Protein AF-A0A2V8NRA5-F1 (afdb_monomer)

pLDDT: mean 95.77, std 5.04, range [64.12, 98.69]

Solvent-accessible surface area (backbone atoms only — not comparable to full-atom values): 4771 Å² total; per-residue (Å²): 88,56,34,74,82,52,59,63,68,42,31,35,42,41,30,32,78,83,35,52,32,44,36,35,33,63,30,38,86,79,19,34,28,36,34,27,37,50,94,88,22,85,51,81,39,80,35,31,40,58,15,20,17,77,79,85,53,78,65,41,69,36,25,55,47,79,70,19,18,44,35,33,39,44,97,97,43,78,49,71,52,54,38,26,72,45,80,41,82,48,134

Mean predicted aligned error: 2.51 Å

Nearest PDB structures (foldseek):
  6uxd-assembly1_A  TM=3.744E-01  e=1.456E+00  Chlamydia trachomatis L2/434/Bu
  6ams-assembly2_D  TM=3.014E-01  e=1.238E+00  Pseudomonas aeruginosa PAO1
  6uxd-assembly2_B  TM=3.156E-01  e=2.934E+00  Chlamydia trachomatis L2/434/Bu

Radius of gyration: 11.46 Å; Cα contacts (8 Å, |Δi|>4): 231; chains: 1; bounding box: 30×24×23 Å

Sequence (91 aa):
MQLETMQDMDRLIVRTDNSTYEITLISARSGEILIRGGRFFPEFTPVRLAGSSLGGSFLKLRGIYLGFNLEIQVDRQLIVTSRVRKISITR

Structure (mmCIF, N/CA/C/O backbone):
data_AF-A0A2V8NRA5-F1
#
_entry.id   AF-A0A2V8NRA5-F1
#
loop_
_atom_site.group_PDB
_atom_site.id
_atom_site.type_symbol
_atom_site.label_atom_id
_atom_site.label_alt_id
_atom_site.label_comp_id
_atom_site.label_asym_id
_atom_site.label_entity_id
_atom_site.label_seq_id
_atom_site.pdbx_PDB_ins_code
_atom_site.Cartn_x
_atom_site.Cartn_y
_atom_site.Cartn_z
_atom_site.occupancy
_atom_site.B_iso_or_equiv
_atom_site.auth_seq_id
_atom_site.auth_comp_id
_atom_site.auth_asym_id
_atom_site.auth_atom_id
_atom_site.pdbx_PDB_model_num
ATOM 1 N N . MET A 1 1 ? -3.517 9.648 1.245 1.00 91.38 1 MET A N 1
ATOM 2 C CA . MET A 1 1 ? -4.811 9.049 1.604 1.00 91.38 1 MET A CA 1
ATOM 3 C C . MET A 1 1 ? -4.595 8.241 2.859 1.00 91.38 1 MET A C 1
ATOM 5 O O . MET A 1 1 ? -3.740 7.365 2.852 1.00 91.38 1 MET A O 1
ATOM 9 N N . GLN A 1 2 ? -5.273 8.612 3.936 1.00 96.00 2 GLN A N 1
ATOM 10 C CA . GLN A 1 2 ? -5.164 7.915 5.211 1.00 96.00 2 GLN A CA 1
ATOM 11 C C . GLN A 1 2 ? -6.230 6.821 5.256 1.00 96.00 2 GLN A C 1
ATOM 13 O O . GLN A 1 2 ? -7.362 7.084 4.862 1.00 96.00 2 GLN A O 1
ATOM 18 N N . LEU A 1 3 ? -5.890 5.606 5.698 1.00 94.56 3 LEU A N 1
ATOM 19 C CA . LEU A 1 3 ? -6.871 4.515 5.707 1.00 94.56 3 LEU A CA 1
ATOM 20 C C . LEU A 1 3 ? -8.029 4.781 6.676 1.00 94.56 3 LEU A C 1
ATOM 22 O O . LEU A 1 3 ? -9.158 4.437 6.369 1.00 94.56 3 LEU A O 1
ATOM 26 N N . GLU A 1 4 ? -7.781 5.449 7.805 1.00 93.94 4 GLU A N 1
ATOM 27 C CA . GLU A 1 4 ? -8.817 5.734 8.816 1.00 93.94 4 GLU A CA 1
ATOM 28 C C . GLU A 1 4 ? -9.944 6.659 8.329 1.00 93.94 4 GLU A C 1
ATOM 30 O O . GLU A 1 4 ? -10.973 6.765 8.985 1.00 93.94 4 GLU A O 1
ATOM 35 N N . THR A 1 5 ? -9.760 7.328 7.187 1.00 93.88 5 THR A N 1
ATOM 36 C CA . THR A 1 5 ? -10.793 8.164 6.561 1.00 93.88 5 THR A CA 1
ATOM 37 C C . THR A 1 5 ? -11.621 7.400 5.525 1.00 93.88 5 THR A C 1
ATOM 39 O O . THR A 1 5 ? -12.399 8.017 4.802 1.00 93.88 5 THR A O 1
ATOM 42 N N . MET A 1 6 ? -11.397 6.094 5.384 1.00 93.12 6 MET A N 1
ATOM 43 C CA . MET A 1 6 ? -12.061 5.210 4.427 1.00 93.12 6 MET A CA 1
ATOM 44 C C . MET A 1 6 ? -12.977 4.220 5.145 1.00 93.12 6 MET A C 1
ATOM 46 O O . MET A 1 6 ? -12.855 4.016 6.354 1.00 93.12 6 MET A O 1
ATOM 50 N N . GLN A 1 7 ? -13.894 3.610 4.399 1.00 94.38 7 GLN A N 1
ATOM 51 C CA . GLN A 1 7 ? -14.773 2.568 4.914 1.00 94.38 7 GLN A CA 1
ATOM 52 C C . GLN A 1 7 ? -14.154 1.192 4.681 1.00 94.38 7 GLN A C 1
ATOM 54 O O . GLN A 1 7 ? -13.487 0.949 3.674 1.00 94.38 7 GLN A O 1
ATOM 59 N N . ASP A 1 8 ? -14.387 0.269 5.610 1.00 94.06 8 ASP A N 1
ATOM 60 C CA . ASP A 1 8 ? -14.048 -1.130 5.374 1.00 94.06 8 ASP A CA 1
ATOM 61 C C . ASP A 1 8 ? -14.796 -1.629 4.123 1.00 94.06 8 ASP A C 1
ATOM 63 O O . ASP A 1 8 ? -15.908 -1.195 3.826 1.00 94.06 8 ASP A O 1
ATOM 67 N N . MET A 1 9 ? -14.160 -2.530 3.377 1.00 95.69 9 MET A N 1
ATOM 68 C CA . MET A 1 9 ? -14.524 -2.980 2.026 1.00 95.69 9 MET A CA 1
ATOM 69 C C . MET A 1 9 ? -14.317 -1.967 0.893 1.00 95.69 9 MET A C 1
ATOM 71 O O . MET A 1 9 ? -14.476 -2.355 -0.268 1.00 95.69 9 MET A O 1
ATOM 75 N N . ASP A 1 10 ? -13.873 -0.733 1.167 1.00 96.00 10 ASP A N 1
ATOM 76 C CA . ASP A 1 10 ? -13.450 0.176 0.099 1.00 96.00 10 ASP A CA 1
ATOM 77 C C . ASP A 1 10 ? -12.322 -0.449 -0.731 1.00 96.00 10 ASP A C 1
ATOM 79 O O . ASP A 1 10 ? -11.386 -1.075 -0.213 1.00 96.00 10 ASP A O 1
ATOM 83 N N . ARG A 1 11 ? -12.393 -0.239 -2.048 1.00 97.19 11 ARG A N 1
ATOM 84 C CA . ARG A 1 11 ? -11.406 -0.744 -3.001 1.00 97.19 11 ARG A CA 1
ATOM 85 C C . ARG A 1 11 ? -10.575 0.377 -3.597 1.00 97.19 11 ARG A C 1
ATOM 87 O O . ARG A 1 11 ? -11.057 1.465 -3.911 1.00 97.19 11 ARG A O 1
ATOM 94 N N . LEU A 1 12 ? -9.299 0.080 -3.780 1.00 96.69 12 LEU A N 1
ATOM 95 C CA . LEU A 1 12 ? -8.287 0.993 -4.271 1.00 96.69 12 LEU A CA 1
ATOM 96 C C . LEU A 1 12 ? -7.490 0.337 -5.392 1.00 96.69 12 LEU A C 1
ATOM 98 O O . LEU A 1 12 ? -7.063 -0.811 -5.287 1.00 96.69 12 LEU A O 1
ATOM 102 N N . ILE A 1 13 ? -7.186 1.130 -6.412 1.00 98.38 13 ILE A N 1
ATOM 103 C CA . ILE A 1 13 ? -6.131 0.845 -7.3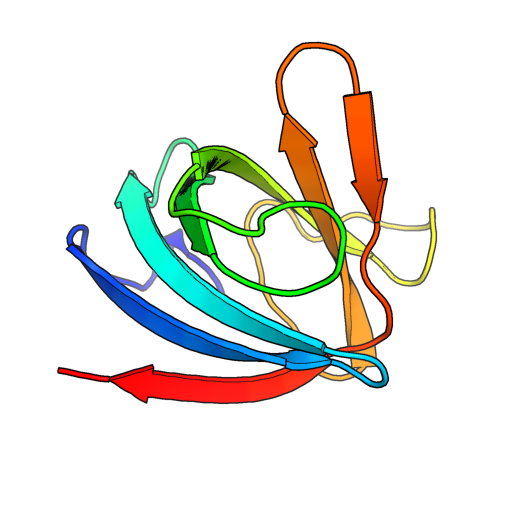79 1.00 98.38 13 ILE A CA 1
ATOM 104 C C . ILE A 1 13 ? -4.964 1.782 -7.095 1.00 98.38 13 ILE A C 1
ATOM 106 O O . ILE A 1 13 ? -5.070 3.004 -7.257 1.00 98.38 13 ILE A O 1
ATOM 110 N N . VAL A 1 14 ? -3.833 1.207 -6.698 1.00 98.50 14 VAL A N 1
ATOM 111 C CA . VAL A 1 14 ? -2.594 1.937 -6.429 1.00 98.50 14 VAL A CA 1
ATOM 112 C C . VAL A 1 14 ? -1.565 1.580 -7.488 1.00 98.50 14 VAL A C 1
ATOM 114 O O . VAL A 1 14 ? -1.073 0.458 -7.546 1.00 98.50 14 VAL A O 1
ATOM 117 N N . ARG A 1 15 ? -1.204 2.550 -8.326 1.00 98.69 15 ARG A N 1
ATOM 118 C CA . ARG A 1 15 ? -0.118 2.392 -9.297 1.00 98.69 15 ARG A CA 1
ATOM 119 C C . ARG A 1 15 ? 1.170 2.925 -8.697 1.00 98.69 15 ARG A C 1
ATOM 121 O O . ARG A 1 15 ? 1.203 4.085 -8.285 1.00 98.69 15 ARG A O 1
ATOM 128 N N . THR A 1 16 ? 2.219 2.121 -8.694 1.00 98.56 16 THR A N 1
ATOM 129 C CA . THR A 1 16 ? 3.590 2.524 -8.368 1.00 98.56 16 THR A CA 1
ATOM 130 C C . THR A 1 16 ? 4.424 2.669 -9.641 1.00 98.56 16 THR A C 1
ATOM 132 O O . THR A 1 16 ? 3.900 2.512 -10.743 1.00 98.56 16 THR A O 1
ATOM 135 N N . ASP A 1 17 ? 5.716 2.982 -9.523 1.00 98.38 17 ASP A N 1
ATOM 136 C CA . ASP A 1 17 ? 6.615 3.012 -10.688 1.00 98.38 17 ASP A CA 1
ATOM 137 C C . ASP A 1 17 ? 6.664 1.671 -11.432 1.00 98.38 17 ASP A C 1
ATOM 139 O O . ASP A 1 17 ? 6.796 1.652 -12.651 1.00 98.38 17 ASP A O 1
ATOM 143 N N . ASN A 1 18 ? 6.544 0.553 -10.708 1.00 98.25 18 ASN A N 1
ATOM 144 C CA . ASN A 1 18 ? 6.877 -0.767 -11.250 1.00 98.25 18 ASN A CA 1
ATOM 145 C C . ASN A 1 18 ? 5.663 -1.688 -11.367 1.00 98.25 18 ASN A C 1
ATOM 147 O O . ASN A 1 18 ? 5.757 -2.755 -11.970 1.00 98.25 18 ASN A O 1
ATOM 151 N N . SER A 1 19 ? 4.551 -1.370 -10.708 1.00 98.38 19 SER A N 1
ATOM 152 C CA . SER A 1 19 ? 3.430 -2.298 -10.568 1.00 98.38 19 SER A CA 1
ATOM 153 C C . SER A 1 19 ? 2.123 -1.562 -10.303 1.00 98.38 19 SER A C 1
ATOM 155 O O . SER A 1 19 ? 2.107 -0.424 -9.838 1.00 98.38 19 SER A O 1
ATOM 157 N N . THR A 1 20 ? 1.015 -2.241 -10.568 1.00 98.62 20 THR A N 1
ATOM 158 C CA . THR A 1 20 ? -0.315 -1.824 -10.125 1.00 98.62 20 THR A CA 1
ATOM 159 C C . THR A 1 20 ? -0.788 -2.813 -9.078 1.00 98.62 20 THR A C 1
ATOM 161 O O . THR A 1 20 ? -0.630 -4.019 -9.262 1.00 98.62 20 THR A O 1
ATOM 164 N N . TYR A 1 21 ? -1.346 -2.288 -7.994 1.00 98.56 21 TYR A N 1
ATOM 165 C CA . TYR A 1 21 ? -1.906 -3.056 -6.899 1.00 98.56 21 TYR A CA 1
ATOM 166 C C . TYR A 1 21 ? -3.402 -2.791 -6.796 1.00 98.56 21 TYR A C 1
ATOM 168 O O . TYR A 1 21 ? -3.838 -1.638 -6.781 1.00 98.56 21 TYR A O 1
ATOM 176 N N . GLU A 1 22 ? -4.164 -3.866 -6.700 1.00 98.56 22 GLU A N 1
ATOM 177 C CA . GLU A 1 22 ? -5.561 -3.880 -6.296 1.00 98.56 22 GLU A CA 1
ATOM 178 C C . GLU A 1 22 ? -5.614 -4.147 -4.800 1.00 98.56 22 GLU A C 1
ATOM 180 O O . GLU A 1 22 ? -5.054 -5.133 -4.322 1.00 98.56 22 GLU A O 1
ATOM 185 N N . ILE A 1 23 ? -6.253 -3.251 -4.060 1.00 98.31 23 ILE A N 1
ATOM 186 C CA . ILE A 1 23 ? -6.306 -3.292 -2.603 1.00 98.31 23 ILE A CA 1
ATOM 187 C C . ILE A 1 23 ? -7.766 -3.211 -2.176 1.00 98.31 23 ILE A C 1
ATOM 189 O O . ILE A 1 23 ? -8.473 -2.290 -2.571 1.00 98.31 23 ILE A O 1
ATOM 193 N N . THR A 1 24 ? -8.210 -4.154 -1.351 1.00 98.06 24 THR A N 1
ATOM 194 C CA . THR A 1 24 ? -9.476 -4.061 -0.611 1.00 98.06 24 THR A CA 1
ATOM 195 C C . THR A 1 24 ? -9.158 -3.812 0.855 1.00 98.06 24 THR A C 1
ATOM 197 O O . THR A 1 24 ? -8.359 -4.543 1.444 1.00 98.06 24 THR A O 1
ATOM 200 N N . LEU A 1 25 ? -9.758 -2.783 1.445 1.00 97.12 25 LEU A N 1
ATOM 201 C CA . LEU A 1 25 ? -9.583 -2.466 2.857 1.00 97.12 25 LEU A CA 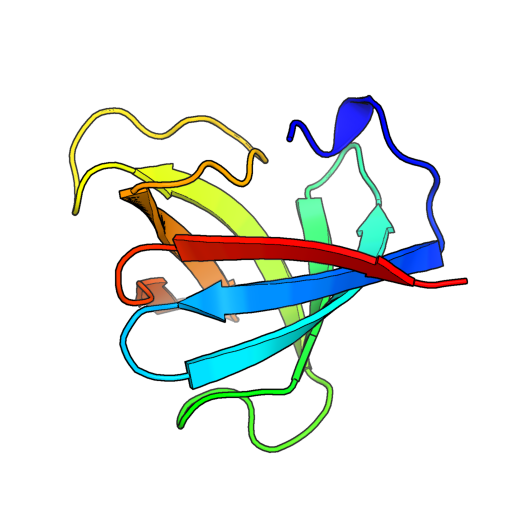1
ATOM 202 C C . LEU A 1 25 ? -10.394 -3.446 3.710 1.00 97.12 25 LEU A C 1
ATOM 204 O O . LEU A 1 25 ? -11.602 -3.534 3.537 1.00 97.12 25 LEU A O 1
ATOM 208 N N . ILE A 1 26 ? -9.753 -4.196 4.607 1.00 98.12 26 ILE A N 1
ATOM 209 C CA . ILE A 1 26 ? -10.457 -5.108 5.525 1.00 98.12 26 ILE A CA 1
ATOM 210 C C . ILE A 1 26 ? -10.738 -4.409 6.853 1.00 98.12 26 ILE A C 1
ATOM 212 O O . ILE A 1 26 ? -11.842 -4.511 7.371 1.00 98.12 26 ILE A O 1
ATOM 216 N N . SER A 1 27 ? -9.741 -3.698 7.385 1.00 97.19 27 SER A N 1
ATOM 217 C CA . SER A 1 27 ? -9.887 -2.888 8.592 1.00 97.19 27 SER A CA 1
ATOM 218 C C . SER A 1 27 ? -8.996 -1.655 8.517 1.00 97.19 27 SER A C 1
ATOM 220 O O . SER A 1 27 ? -7.763 -1.727 8.610 1.00 97.19 27 SER A O 1
ATOM 222 N N . ALA A 1 28 ? -9.633 -0.492 8.400 1.00 93.25 28 ALA A N 1
ATOM 223 C CA . ALA A 1 28 ? -8.974 0.812 8.409 1.00 93.25 28 ALA A CA 1
ATOM 224 C C . ALA A 1 28 ? -8.106 1.031 9.661 1.00 93.25 28 ALA A C 1
ATOM 226 O O . ALA A 1 28 ? -7.020 1.619 9.602 1.00 93.25 28 ALA A O 1
ATOM 227 N N . ARG A 1 29 ? -8.577 0.530 10.809 1.00 93.75 29 ARG A N 1
ATOM 228 C CA . ARG A 1 29 ? -7.955 0.752 12.119 1.00 93.75 29 ARG A CA 1
ATOM 229 C C . ARG A 1 29 ? -6.666 -0.045 12.297 1.00 93.75 29 ARG A C 1
ATOM 231 O O . ARG A 1 29 ? -5.681 0.500 12.799 1.00 93.75 29 ARG A O 1
ATOM 238 N N . SER A 1 30 ? -6.668 -1.322 11.916 1.00 95.31 30 SER A N 1
ATOM 239 C CA . SER A 1 30 ? -5.498 -2.206 12.031 1.00 95.31 30 SER A CA 1
ATOM 240 C C . SER A 1 30 ? -4.556 -2.088 10.827 1.00 95.31 30 SER A C 1
ATOM 242 O O . SER A 1 30 ? -3.365 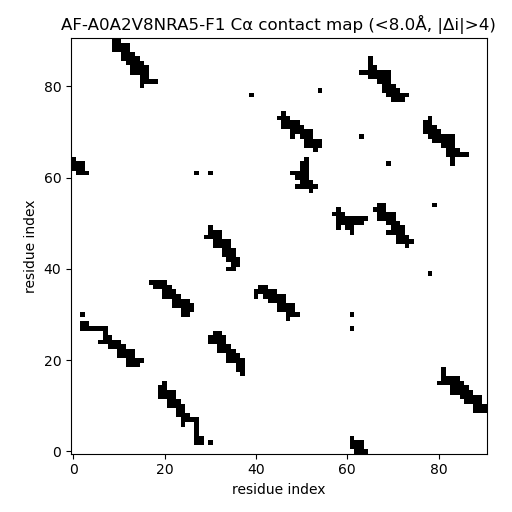-2.382 10.955 1.00 95.31 30 SER A O 1
ATOM 244 N N . GLY A 1 31 ? -5.056 -1.592 9.689 1.00 96.88 31 GLY A N 1
ATOM 245 C CA . GLY A 1 31 ? -4.345 -1.572 8.412 1.00 96.88 31 GLY A CA 1
ATOM 246 C C . GLY A 1 31 ? -4.389 -2.919 7.687 1.00 96.88 31 GLY A C 1
ATOM 247 O O . GLY A 1 31 ? -3.568 -3.148 6.802 1.00 96.88 31 GLY A O 1
ATOM 248 N N . GLU A 1 32 ? -5.291 -3.822 8.073 1.00 98.25 32 GLU A N 1
ATOM 249 C CA . GLU A 1 32 ? -5.495 -5.094 7.377 1.00 98.25 32 GLU A CA 1
ATOM 250 C C . GLU A 1 32 ? -6.132 -4.841 6.011 1.00 98.25 32 GLU A C 1
ATOM 252 O O . GLU A 1 32 ? -7.145 -4.145 5.888 1.00 98.25 32 GLU A O 1
ATOM 257 N N . ILE A 1 33 ? -5.516 -5.404 4.976 1.00 98.38 33 ILE A N 1
ATOM 258 C CA . ILE A 1 33 ? -5.945 -5.273 3.587 1.00 98.38 33 ILE A CA 1
ATOM 259 C C . ILE A 1 33 ? -5.834 -6.618 2.870 1.00 98.38 33 ILE A C 1
ATOM 261 O O . ILE A 1 33 ? -5.022 -7.471 3.229 1.00 98.38 33 ILE A O 1
ATOM 265 N N . LEU A 1 34 ? -6.606 -6.775 1.802 1.00 98.44 34 LEU A N 1
ATOM 266 C CA . LEU A 1 34 ? -6.396 -7.808 0.798 1.00 98.44 34 LEU A CA 1
ATOM 267 C C . LEU A 1 34 ? -5.725 -7.159 -0.412 1.00 98.44 34 LEU A C 1
ATOM 269 O O . LEU A 1 34 ? -6.281 -6.217 -0.977 1.00 98.44 34 LEU A O 1
ATOM 273 N N . ILE A 1 35 ? -4.541 -7.631 -0.803 1.00 98.62 35 ILE A N 1
ATOM 274 C CA . ILE A 1 35 ? -3.763 -7.049 -1.906 1.00 98.62 35 ILE A CA 1
ATOM 275 C C . ILE A 1 35 ? -3.515 -8.061 -3.021 1.00 98.62 35 ILE A C 1
ATOM 277 O O . ILE A 1 35 ? -3.198 -9.215 -2.755 1.00 98.62 35 ILE A O 1
ATOM 281 N N . ARG A 1 36 ? -3.596 -7.613 -4.273 1.00 98.69 36 ARG A N 1
ATOM 282 C CA . ARG A 1 36 ? -3.093 -8.318 -5.459 1.00 98.69 36 ARG A CA 1
ATOM 283 C C . ARG A 1 36 ? -2.261 -7.358 -6.295 1.00 98.69 36 ARG A C 1
ATOM 285 O O . ARG A 1 36 ? -2.633 -6.198 -6.444 1.00 98.69 36 ARG A O 1
ATOM 292 N N . GLY A 1 37 ? -1.165 -7.829 -6.871 1.00 98.19 37 GLY A N 1
ATOM 293 C CA . GLY A 1 37 ? -0.347 -7.080 -7.817 1.00 98.19 37 GLY A CA 1
ATOM 294 C C . GLY A 1 37 ? 1.147 -7.101 -7.512 1.00 98.19 37 GLY A C 1
ATOM 295 O O . GLY A 1 37 ? 1.609 -7.451 -6.423 1.00 98.19 37 GLY A O 1
ATOM 296 N N . GLY A 1 38 ? 1.925 -6.695 -8.515 1.00 96.75 38 GLY A N 1
ATOM 297 C CA . GLY A 1 38 ? 3.381 -6.799 -8.491 1.00 96.75 38 GLY 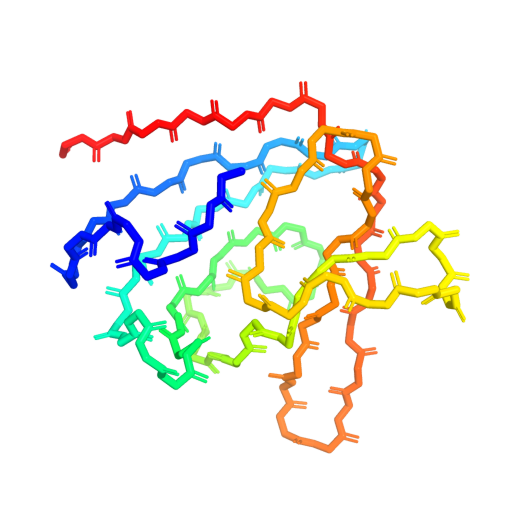A CA 1
ATOM 298 C C . GLY A 1 38 ? 3.877 -8.245 -8.384 1.00 96.75 38 GLY A C 1
ATOM 299 O O . GLY A 1 38 ? 3.110 -9.201 -8.432 1.00 96.75 38 GLY A O 1
ATOM 300 N N . ARG A 1 39 ? 5.194 -8.414 -8.237 1.00 96.75 39 ARG A N 1
ATOM 301 C CA . ARG A 1 39 ? 5.813 -9.753 -8.217 1.00 96.75 39 ARG A CA 1
ATOM 302 C C . ARG A 1 39 ? 5.570 -10.558 -6.935 1.00 96.75 39 ARG A C 1
ATOM 304 O O . ARG A 1 39 ? 5.816 -11.754 -6.927 1.00 96.75 39 ARG A O 1
ATOM 311 N N . PHE A 1 40 ? 5.177 -9.890 -5.849 1.00 96.81 40 PHE A N 1
ATOM 312 C CA . PHE A 1 40 ? 5.081 -10.496 -4.516 1.00 96.81 40 PHE A CA 1
ATOM 313 C C . PHE A 1 40 ? 3.665 -10.959 -4.156 1.00 96.81 40 PHE A C 1
ATOM 315 O O . PHE A 1 40 ? 3.521 -11.769 -3.251 1.00 96.81 40 PHE A O 1
ATOM 322 N N . PHE A 1 41 ? 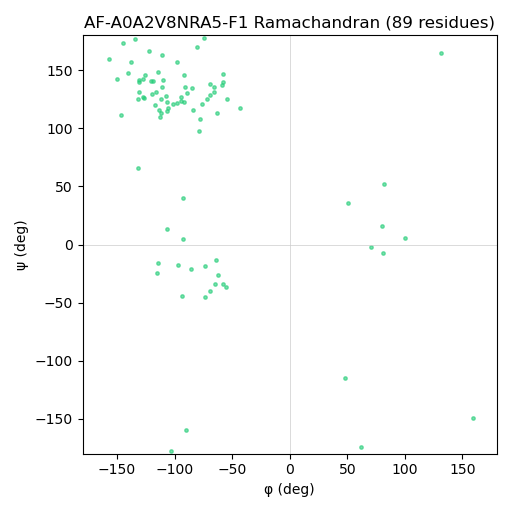2.638 -10.469 -4.860 1.00 98.00 41 PHE A N 1
ATOM 323 C CA . PHE A 1 41 ? 1.235 -10.786 -4.580 1.00 98.00 41 PHE A CA 1
ATOM 324 C C . PHE A 1 41 ? 0.514 -11.180 -5.882 1.00 98.00 41 PHE A C 1
ATOM 326 O O . PHE A 1 41 ? -0.337 -10.429 -6.363 1.00 98.00 41 PHE A O 1
ATOM 333 N N . PRO A 1 42 ? 0.882 -12.309 -6.521 1.00 97.25 42 PRO A N 1
ATOM 334 C CA . PRO A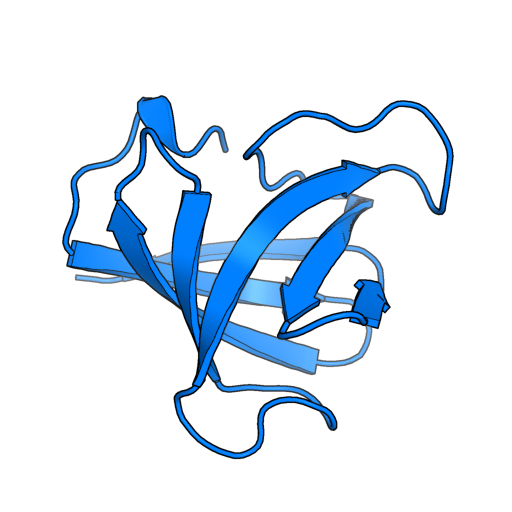 1 42 ? 0.263 -12.734 -7.783 1.00 97.25 42 PRO A CA 1
ATOM 335 C C . PRO A 1 42 ? -1.243 -13.015 -7.638 1.00 97.25 42 PRO A C 1
ATOM 337 O O . PRO A 1 42 ? -2.003 -12.845 -8.589 1.00 97.25 42 PRO A O 1
ATOM 340 N N . GLU A 1 43 ? -1.679 -13.370 -6.430 1.00 98.06 43 GLU A N 1
ATOM 341 C CA . GLU A 1 43 ? -3.070 -13.595 -6.047 1.00 98.06 43 GLU A CA 1
ATOM 342 C C . GLU A 1 43 ? -3.461 -12.667 -4.890 1.00 98.06 43 GLU A C 1
ATOM 344 O O . GLU A 1 43 ? -2.602 -12.060 -4.242 1.00 98.06 43 GLU A O 1
ATOM 349 N N . PHE A 1 44 ? -4.765 -12.551 -4.619 1.00 98.19 44 PHE A N 1
ATOM 350 C CA . PHE A 1 44 ? -5.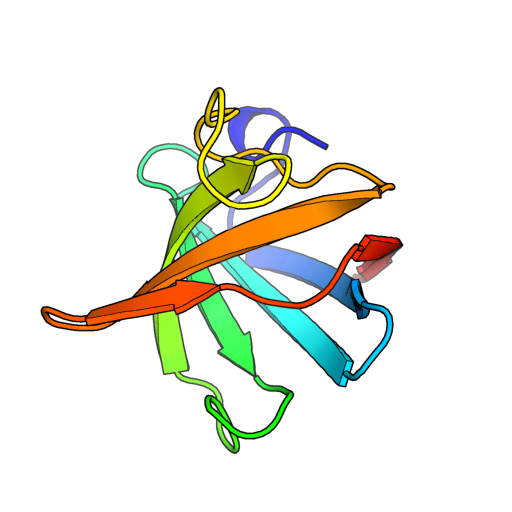250 -11.765 -3.487 1.00 98.19 44 PHE A CA 1
ATOM 351 C C . PHE A 1 44 ? -4.759 -12.363 -2.168 1.00 98.19 44 PHE A C 1
ATOM 353 O O . PHE A 1 44 ? -5.170 -13.449 -1.774 1.00 98.19 44 PHE A O 1
ATOM 360 N N . THR A 1 45 ? -3.895 -11.624 -1.481 1.00 98.50 45 THR A N 1
ATOM 361 C CA . THR A 1 45 ? -3.212 -12.068 -0.268 1.00 98.50 45 THR A CA 1
ATOM 362 C C . THR A 1 45 ? -3.579 -11.153 0.902 1.00 98.50 45 THR A C 1
ATOM 364 O O . THR A 1 45 ? -3.503 -9.927 0.755 1.00 98.50 45 THR A O 1
ATOM 367 N N . PRO A 1 46 ? -3.996 -11.702 2.058 1.00 98.19 46 PRO A N 1
ATOM 368 C CA . PRO A 1 46 ? -4.242 -10.909 3.255 1.00 98.19 46 PRO A CA 1
ATOM 369 C C . PRO A 1 46 ? -2.909 -10.440 3.841 1.00 98.19 46 PRO A C 1
ATOM 371 O O . PRO A 1 46 ? -2.012 -11.239 4.101 1.00 98.19 46 PRO A O 1
ATOM 374 N N . VAL A 1 47 ? -2.770 -9.133 4.040 1.00 98.56 47 VAL A N 1
ATOM 375 C CA . VAL A 1 47 ? -1.549 -8.505 4.559 1.00 98.56 47 VAL A CA 1
ATOM 376 C C . VAL A 1 47 ? -1.902 -7.322 5.454 1.00 98.56 47 VAL A C 1
ATOM 378 O O . VAL A 1 47 ? -3.051 -6.879 5.521 1.00 98.56 47 VAL A O 1
ATOM 381 N N . ARG A 1 48 ? -0.890 -6.749 6.105 1.00 98.19 48 ARG A N 1
ATOM 382 C CA . ARG A 1 48 ? -1.033 -5.495 6.842 1.00 98.19 48 ARG A CA 1
ATOM 383 C C . ARG A 1 48 ? -0.257 -4.377 6.160 1.00 98.19 48 ARG A C 1
ATOM 385 O O . ARG A 1 48 ? 0.954 -4.469 5.977 1.00 98.19 48 ARG A O 1
ATOM 392 N N . LEU A 1 49 ? -0.928 -3.272 5.851 1.00 98.06 49 LEU A N 1
ATOM 393 C CA . LEU A 1 49 ? -0.261 -2.034 5.469 1.00 98.06 49 LEU A CA 1
ATOM 394 C C . LEU A 1 49 ? 0.276 -1.342 6.728 1.00 98.06 49 LEU A C 1
ATOM 396 O O . LEU A 1 49 ? -0.485 -0.769 7.511 1.00 98.06 49 LEU A O 1
ATOM 400 N N . ALA A 1 50 ? 1.595 -1.357 6.913 1.00 96.81 50 ALA A N 1
ATOM 401 C CA . ALA A 1 50 ? 2.231 -0.612 7.997 1.00 96.81 50 ALA A CA 1
ATOM 402 C C . ALA A 1 50 ? 2.126 0.900 7.744 1.00 96.81 50 ALA A C 1
ATOM 404 O O . ALA A 1 50 ? 1.821 1.679 8.652 1.00 96.81 50 ALA A O 1
ATOM 405 N N . GLY A 1 51 ? 2.308 1.312 6.489 1.00 96.75 51 GLY A N 1
ATOM 406 C CA . GLY A 1 51 ? 2.189 2.696 6.056 1.00 96.75 51 GLY A CA 1
ATOM 407 C C . GLY A 1 51 ? 2.913 2.944 4.743 1.00 96.75 51 GLY A C 1
ATOM 408 O O . GLY A 1 51 ? 3.044 2.050 3.906 1.00 96.75 51 GLY A O 1
ATOM 409 N N . SER A 1 52 ? 3.405 4.164 4.569 1.00 97.31 52 SER A N 1
ATOM 410 C CA . SER A 1 52 ? 4.322 4.481 3.479 1.00 97.31 52 SER A CA 1
ATOM 411 C C . SER A 1 52 ? 5.434 5.426 3.920 1.00 97.31 52 SER A C 1
ATOM 413 O O . SER A 1 52 ? 5.239 6.268 4.801 1.00 97.31 52 SER A O 1
ATOM 415 N N . SER A 1 53 ? 6.611 5.275 3.318 1.00 97.06 53 SER A N 1
ATOM 416 C CA . SER A 1 53 ? 7.827 6.020 3.658 1.00 97.06 53 SER A CA 1
ATOM 417 C C . SER A 1 53 ? 8.541 6.538 2.407 1.00 97.06 53 SER A C 1
ATOM 419 O O . SER A 1 53 ? 8.135 6.267 1.278 1.00 97.06 53 SER A O 1
ATOM 421 N N . LEU A 1 54 ? 9.627 7.288 2.596 1.00 93.44 54 LEU A N 1
ATOM 422 C CA . LEU A 1 54 ? 10.564 7.658 1.528 1.00 93.44 54 LEU A CA 1
ATOM 423 C C . LEU A 1 54 ? 11.727 6.651 1.429 1.00 93.44 54 LEU A C 1
ATOM 425 O O . LEU A 1 54 ? 12.875 7.051 1.262 1.00 93.44 54 LEU A O 1
ATOM 429 N N . GLY A 1 55 ? 11.437 5.352 1.574 1.00 80.50 55 GLY A N 1
ATOM 430 C CA . GLY A 1 55 ? 12.431 4.278 1.479 1.00 80.50 55 GLY A CA 1
ATOM 431 C C . GLY A 1 55 ? 13.231 4.062 2.766 1.00 80.50 55 GLY A C 1
ATOM 432 O O . GLY A 1 55 ? 14.456 4.055 2.724 1.00 80.50 55 GLY A O 1
ATOM 433 N N . GLY A 1 56 ? 12.545 3.902 3.905 1.00 76.44 56 GLY A N 1
ATOM 434 C CA . GLY A 1 56 ? 13.165 3.608 5.211 1.00 76.44 56 GLY A CA 1
ATOM 435 C C . GLY A 1 56 ? 13.334 4.813 6.148 1.00 76.44 56 GLY A C 1
ATOM 436 O O . GLY A 1 56 ? 13.922 4.686 7.217 1.00 76.44 56 GLY A O 1
ATOM 437 N N . SER A 1 57 ? 12.817 5.983 5.761 1.00 80.69 57 SER A N 1
ATOM 438 C CA . SER A 1 57 ? 12.674 7.157 6.641 1.00 80.69 57 SER A CA 1
ATOM 439 C C . SER A 1 57 ? 11.306 7.151 7.353 1.00 80.69 57 SER A C 1
ATOM 441 O O . SER A 1 57 ? 10.658 6.111 7.435 1.00 80.69 57 SER A O 1
ATOM 443 N N . PHE A 1 58 ? 10.841 8.304 7.853 1.00 87.50 58 PHE A N 1
ATOM 444 C CA . PHE A 1 58 ? 9.573 8.468 8.573 1.00 87.50 58 PHE A CA 1
ATOM 445 C C . PHE A 1 58 ? 8.411 7.718 7.911 1.00 87.50 58 PHE A C 1
ATOM 447 O O . PHE A 1 58 ? 8.002 8.025 6.786 1.00 87.50 58 PHE A O 1
ATOM 454 N N . LEU A 1 59 ? 7.862 6.757 8.653 1.00 94.25 59 LEU A N 1
ATOM 455 C CA . LEU A 1 59 ? 6.719 5.966 8.231 1.00 94.25 59 LEU A CA 1
ATOM 456 C C . LEU A 1 59 ? 5.427 6.724 8.537 1.00 94.25 59 LEU A C 1
ATOM 458 O O . LEU A 1 59 ? 5.073 6.945 9.697 1.00 94.25 59 LEU A O 1
ATOM 462 N N . LYS A 1 60 ? 4.680 7.083 7.494 1.00 94.94 60 LYS A N 1
ATOM 463 C CA . LYS A 1 60 ? 3.313 7.577 7.654 1.00 94.94 60 LYS A CA 1
ATOM 464 C C . LYS A 1 60 ? 2.387 6.391 7.876 1.00 94.94 60 LYS A C 1
ATOM 466 O O . LYS A 1 60 ? 2.005 5.704 6.926 1.00 94.94 60 LYS A O 1
ATOM 471 N N . LEU A 1 61 ? 2.090 6.142 9.150 1.00 95.94 61 LEU A N 1
ATOM 472 C CA . LEU A 1 61 ? 1.334 4.980 9.607 1.00 95.94 61 LEU A CA 1
ATOM 473 C C . LEU A 1 61 ? -0.007 4.862 8.886 1.00 95.94 61 LEU A C 1
ATOM 475 O O . LEU A 1 61 ? -0.818 5.788 8.918 1.00 95.94 61 LEU A O 1
ATOM 479 N N . ARG A 1 62 ? -0.238 3.692 8.280 1.00 95.69 62 ARG A N 1
ATOM 480 C CA . ARG A 1 62 ? -1.491 3.321 7.600 1.00 95.69 62 ARG A CA 1
ATOM 481 C C . ARG A 1 62 ? -1.971 4.373 6.590 1.00 95.69 62 ARG A C 1
ATOM 483 O O . ARG A 1 62 ? -3.169 4.599 6.437 1.00 95.69 62 ARG A O 1
ATOM 490 N N . GLY A 1 63 ? -1.036 5.024 5.904 1.00 96.25 63 GLY A N 1
ATOM 491 C CA . GLY A 1 63 ? -1.341 5.995 4.863 1.00 96.25 63 GLY A CA 1
ATOM 492 C C . GLY A 1 63 ? -0.651 5.660 3.547 1.00 96.25 63 GLY A C 1
ATOM 493 O O . GLY A 1 63 ? 0.474 5.160 3.523 1.00 96.25 63 GLY A O 1
ATOM 494 N N . ILE A 1 64 ? -1.325 5.969 2.442 1.00 97.50 64 ILE A N 1
ATOM 495 C CA . ILE A 1 64 ? -0.854 5.800 1.064 1.00 97.50 64 ILE A CA 1
ATOM 496 C C . ILE A 1 64 ? -0.680 7.190 0.446 1.00 97.50 64 ILE A C 1
ATOM 498 O O . ILE A 1 64 ? -1.659 7.924 0.283 1.00 97.50 64 ILE A O 1
ATOM 502 N N . TYR A 1 65 ? 0.546 7.580 0.093 1.00 97.38 65 TYR A N 1
ATOM 503 C CA . TYR A 1 65 ? 0.843 8.923 -0.425 1.00 97.38 65 TYR A CA 1
ATOM 504 C C . TYR A 1 65 ? 1.605 8.875 -1.746 1.00 97.38 65 TYR A C 1
ATOM 506 O O . TYR A 1 65 ? 2.485 8.041 -1.938 1.00 97.38 65 TYR A O 1
ATOM 514 N N . LEU A 1 66 ? 1.288 9.805 -2.652 1.00 97.88 66 LEU A N 1
ATOM 515 C CA . LEU A 1 66 ? 2.033 9.973 -3.899 1.00 97.88 66 LEU A CA 1
ATOM 516 C C . LEU A 1 66 ? 3.511 10.266 -3.603 1.00 97.88 66 LEU A C 1
ATOM 518 O O . LEU A 1 66 ? 3.830 11.055 -2.716 1.00 97.88 66 LEU A O 1
ATOM 522 N N . GLY A 1 67 ? 4.405 9.629 -4.356 1.00 97.06 67 GLY A N 1
ATOM 523 C CA . GLY A 1 67 ? 5.854 9.756 -4.207 1.00 97.06 67 GLY A CA 1
ATOM 524 C C . GLY A 1 67 ? 6.472 8.905 -3.094 1.00 97.06 67 GLY A C 1
ATOM 525 O O . GLY A 1 67 ? 7.697 8.831 -3.038 1.00 97.06 67 GLY A O 1
ATOM 526 N N . PHE A 1 68 ? 5.665 8.248 -2.255 1.00 97.81 68 PHE A N 1
ATOM 527 C CA . PHE A 1 68 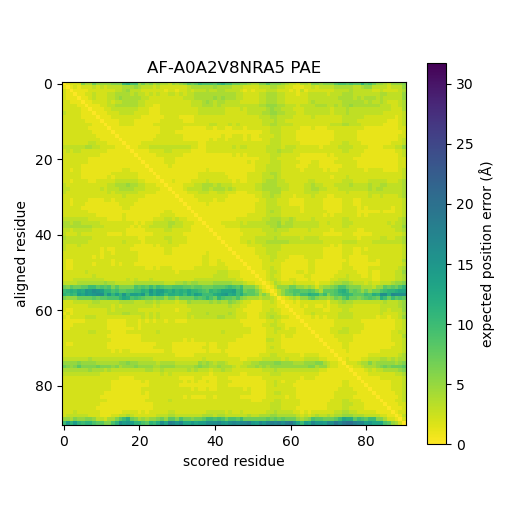? 6.128 7.382 -1.167 1.00 97.81 68 PHE A CA 1
ATOM 528 C C . PHE A 1 68 ? 6.108 5.910 -1.595 1.00 97.81 68 PHE A C 1
ATOM 530 O O . PHE A 1 68 ? 5.371 5.524 -2.500 1.00 97.81 68 PHE A O 1
ATOM 537 N N . ASN A 1 69 ? 6.907 5.086 -0.931 1.00 98.19 69 ASN A N 1
ATOM 538 C CA . ASN A 1 69 ? 6.924 3.635 -1.044 1.00 98.19 69 ASN A CA 1
ATOM 539 C C . ASN A 1 69 ? 5.942 3.044 -0.027 1.00 98.19 69 ASN A C 1
ATOM 541 O O . ASN A 1 69 ? 5.999 3.403 1.147 1.00 98.19 69 ASN A O 1
ATOM 545 N N . LEU A 1 70 ? 5.055 2.140 -0.444 1.00 97.94 70 LEU A N 1
ATOM 546 C CA . LEU A 1 70 ? 4.258 1.359 0.509 1.00 97.94 70 LEU A CA 1
ATOM 547 C C . LEU A 1 70 ? 5.142 0.370 1.259 1.00 97.94 70 LEU A C 1
ATOM 549 O O . LEU A 1 70 ? 5.960 -0.304 0.630 1.00 97.94 70 LEU A O 1
ATOM 553 N N . GLU A 1 71 ? 4.896 0.255 2.557 1.00 97.94 71 GLU A N 1
ATOM 554 C CA . GLU A 1 71 ? 5.503 -0.714 3.461 1.00 97.94 71 GLU A CA 1
ATOM 555 C C . GLU A 1 71 ? 4.436 -1.706 3.926 1.00 97.94 71 GLU A C 1
ATOM 557 O O . GLU A 1 71 ? 3.503 -1.360 4.659 1.00 97.94 71 GLU A O 1
ATOM 562 N N . ILE A 1 72 ? 4.554 -2.939 3.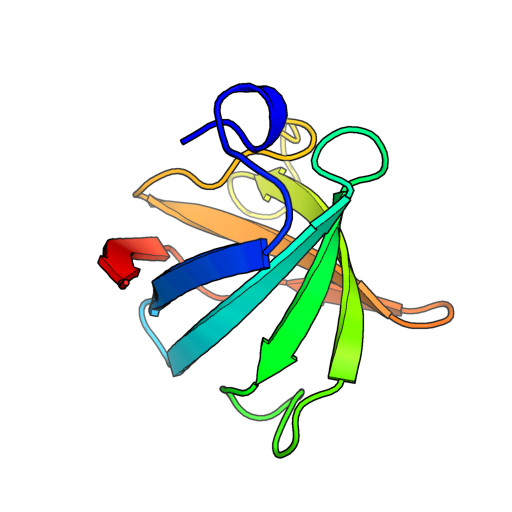437 1.00 98.00 72 ILE A N 1
ATOM 563 C CA . ILE A 1 72 ? 3.549 -3.991 3.569 1.00 98.00 72 ILE A CA 1
ATOM 564 C C . ILE A 1 72 ? 4.157 -5.133 4.369 1.00 98.00 72 ILE A C 1
ATOM 566 O O . ILE A 1 72 ? 5.156 -5.726 3.964 1.00 98.00 72 ILE A O 1
ATOM 570 N N . GLN A 1 73 ? 3.542 -5.448 5.499 1.00 97.69 73 GLN A N 1
ATOM 571 C CA . GLN A 1 73 ? 3.926 -6.574 6.327 1.00 97.69 73 GLN A CA 1
ATOM 572 C C . GLN A 1 73 ? 3.123 -7.807 5.913 1.00 97.69 73 GLN A C 1
ATOM 574 O O . GLN A 1 73 ? 1.890 -7.798 5.938 1.00 97.69 73 GLN A O 1
ATOM 579 N N . VAL A 1 74 ? 3.840 -8.864 5.547 1.00 96.88 74 VAL A N 1
ATOM 580 C CA . VAL A 1 74 ? 3.297 -10.191 5.251 1.00 96.88 74 VAL A CA 1
ATOM 581 C C . VAL A 1 74 ? 4.132 -11.209 6.016 1.00 96.88 74 VAL A C 1
ATOM 583 O O . VAL A 1 74 ? 5.362 -11.190 5.950 1.00 96.88 74 VAL A O 1
ATOM 586 N N . ASP A 1 75 ? 3.474 -12.037 6.823 1.00 92.12 75 ASP A N 1
ATOM 587 C CA . ASP A 1 75 ? 4.123 -12.928 7.785 1.00 92.12 75 ASP A CA 1
ATOM 588 C C . ASP A 1 75 ? 5.185 -12.202 8.640 1.00 92.12 75 ASP A C 1
ATOM 590 O O . ASP A 1 75 ? 4.874 -11.300 9.421 1.00 92.12 75 ASP A O 1
ATOM 594 N N . ARG A 1 76 ? 6.460 -12.582 8.493 1.00 92.44 76 ARG A N 1
ATOM 595 C CA . ARG A 1 76 ? 7.616 -11.984 9.186 1.00 92.44 76 ARG A CA 1
ATOM 596 C C . ARG A 1 76 ? 8.473 -11.110 8.268 1.00 92.44 76 ARG A C 1
ATOM 598 O O . ARG A 1 76 ? 9.603 -10.782 8.621 1.00 92.44 76 ARG A O 1
ATOM 605 N N . GLN A 1 77 ? 7.966 -10.767 7.089 1.00 95.69 77 GLN A N 1
ATOM 606 C CA . GLN A 1 77 ? 8.688 -10.021 6.067 1.00 95.69 77 GLN A CA 1
ATOM 607 C C . GLN A 1 77 ? 8.059 -8.650 5.825 1.00 95.69 77 GLN A C 1
ATOM 609 O O . GLN A 1 77 ? 6.847 -8.456 5.933 1.00 95.69 77 GLN A O 1
ATOM 614 N N . LEU A 1 78 ? 8.921 -7.698 5.472 1.00 95.88 78 LEU A N 1
ATOM 615 C CA . LEU A 1 78 ? 8.529 -6.374 5.016 1.00 95.88 78 LEU A CA 1
ATOM 616 C C . LEU A 1 78 ? 8.751 -6.284 3.509 1.00 95.88 78 LEU A C 1
ATOM 618 O O . LEU A 1 78 ? 9.883 -6.365 3.029 1.00 95.88 78 LEU A O 1
ATOM 622 N N . ILE A 1 79 ? 7.670 -6.082 2.767 1.00 97.19 79 ILE A N 1
ATOM 623 C CA . ILE A 1 79 ? 7.705 -5.794 1.340 1.00 97.19 79 ILE A CA 1
ATOM 624 C C . ILE A 1 79 ? 7.591 -4.286 1.150 1.00 97.19 79 ILE A C 1
ATOM 626 O O . ILE A 1 79 ? 6.609 -3.662 1.553 1.00 97.19 79 ILE A O 1
ATOM 630 N N . VAL A 1 80 ? 8.597 -3.709 0.495 1.00 97.31 80 VAL A N 1
ATOM 631 C CA . VAL A 1 80 ? 8.623 -2.290 0.135 1.00 97.31 80 VAL A CA 1
ATOM 632 C C . VAL A 1 80 ? 8.386 -2.157 -1.365 1.00 97.31 80 VAL A C 1
ATOM 634 O O . VAL A 1 80 ? 9.102 -2.735 -2.183 1.00 97.31 80 VAL A O 1
ATOM 637 N N . THR A 1 81 ? 7.350 -1.412 -1.737 1.00 98.00 81 THR A N 1
ATOM 638 C CA . THR A 1 81 ? 7.021 -1.147 -3.149 1.00 98.00 81 THR A CA 1
ATOM 639 C C . THR A 1 81 ? 7.892 -0.025 -3.721 1.00 98.00 81 THR A C 1
ATOM 641 O O . THR A 1 81 ? 8.594 0.657 -2.980 1.00 98.00 81 THR A O 1
ATOM 644 N N . SER A 1 82 ? 7.863 0.209 -5.037 1.00 97.81 82 SER A N 1
ATOM 645 C CA . SER A 1 82 ? 8.386 1.458 -5.619 1.00 97.81 82 SER A CA 1
ATOM 646 C C . SER A 1 82 ? 7.434 2.641 -5.368 1.00 97.81 82 SER A C 1
ATOM 648 O O . SER A 1 82 ? 6.378 2.470 -4.757 1.00 97.81 82 SER A O 1
ATOM 650 N N . ARG A 1 83 ? 7.790 3.861 -5.801 1.00 97.94 83 ARG A N 1
ATOM 651 C CA . ARG A 1 83 ? 7.022 5.057 -5.423 1.00 97.94 83 ARG A CA 1
ATOM 652 C C . ARG A 1 83 ? 5.620 5.018 -6.013 1.00 97.94 83 ARG A C 1
ATOM 654 O O . ARG A 1 83 ? 5.442 4.745 -7.198 1.00 97.94 83 ARG A O 1
ATOM 661 N N . VAL A 1 84 ? 4.624 5.353 -5.202 1.00 98.50 84 VAL A N 1
ATOM 662 C CA . VAL A 1 84 ? 3.233 5.493 -5.631 1.00 98.50 84 VAL A CA 1
ATOM 663 C C . VAL A 1 84 ? 3.105 6.677 -6.594 1.00 98.50 84 VAL A C 1
ATOM 665 O O . VAL A 1 84 ? 3.557 7.788 -6.316 1.00 98.50 84 VAL A O 1
ATOM 668 N N . ARG A 1 85 ? 2.448 6.449 -7.730 1.00 98.56 85 ARG A N 1
ATOM 669 C CA . ARG A 1 85 ? 2.203 7.426 -8.802 1.00 98.56 85 ARG A CA 1
ATOM 670 C C . ARG A 1 85 ? 0.739 7.754 -9.012 1.00 98.56 85 ARG A C 1
ATOM 672 O O . ARG A 1 85 ? 0.435 8.818 -9.541 1.00 98.56 85 ARG A O 1
ATOM 679 N N . LYS A 1 86 ? -0.168 6.855 -8.639 1.00 98.44 86 LYS A N 1
ATOM 680 C CA . LYS A 1 86 ? -1.608 7.094 -8.729 1.00 98.44 86 LYS A CA 1
ATOM 681 C C . LYS A 1 86 ? -2.329 6.314 -7.643 1.00 98.44 86 LYS A C 1
ATOM 683 O O . LYS A 1 86 ? -1.963 5.178 -7.362 1.00 98.44 86 LYS A O 1
ATOM 688 N N . ILE A 1 87 ? -3.367 6.924 -7.089 1.00 98.00 87 ILE A N 1
ATOM 689 C CA . ILE A 1 87 ? -4.311 6.302 -6.164 1.00 98.00 87 ILE A CA 1
ATOM 690 C C . ILE A 1 87 ? -5.693 6.556 -6.758 1.00 98.00 87 ILE A C 1
ATOM 692 O O . ILE A 1 87 ? -6.008 7.700 -7.082 1.00 98.00 87 ILE A O 1
ATOM 696 N N . SER A 1 88 ? -6.484 5.508 -6.957 1.00 97.25 88 SER A N 1
ATOM 697 C CA . SER A 1 88 ? -7.860 5.613 -7.456 1.00 97.25 88 SER A CA 1
ATOM 698 C C . SER A 1 88 ? -8.765 4.795 -6.549 1.00 97.25 88 SER A C 1
ATOM 700 O O . SER A 1 88 ? -8.441 3.645 -6.277 1.00 97.25 88 SER A O 1
ATOM 702 N N . ILE A 1 89 ? -9.874 5.372 -6.095 1.00 94.31 89 ILE A N 1
ATOM 703 C CA . ILE A 1 89 ? -10.916 4.625 -5.383 1.00 94.31 89 ILE A CA 1
ATOM 704 C C . ILE A 1 89 ? -11.831 3.996 -6.433 1.00 94.31 89 ILE A C 1
ATOM 706 O O . ILE A 1 89 ? -12.211 4.659 -7.401 1.00 94.31 89 ILE A O 1
ATOM 710 N N . THR A 1 90 ? -12.169 2.727 -6.251 1.00 89.94 90 THR A N 1
ATOM 711 C CA . THR A 1 90 ? -13.106 1.984 -7.099 1.00 89.94 90 THR A CA 1
ATOM 712 C C . THR A 1 90 ? -14.290 1.527 -6.259 1.00 89.94 90 THR A C 1
ATOM 714 O O . THR A 1 90 ? -14.102 1.146 -5.106 1.00 89.94 90 THR A O 1
ATOM 717 N N . ARG A 1 91 ? -15.492 1.586 -6.836 1.00 64.12 91 ARG A N 1
ATOM 718 C CA . ARG A 1 91 ? -16.716 1.043 -6.234 1.00 64.12 91 ARG A CA 1
ATOM 719 C C . ARG A 1 91 ? -16.850 -0.438 -6.566 1.00 64.12 91 ARG A C 1
ATOM 721 O O . ARG A 1 91 ? -16.479 -0.792 -7.706 1.00 64.12 91 ARG A O 1
#

Secondary structure (DSSP, 8-state):
-BGGGS-TT-EEEEEESS-EEEEEEEETTTTEEEEEETTTEEEEEEEEEEEEESSSSS-EETB--TTPEEEEEETTEEEEEEEEEEEEEE-

Foldseek 3Di:
DQLLVDDQQWWKWWDAPQKIKIWGHHDSVQQWIFIAMDPPHPDGDIWHFQAWAQVPPDGPGRYQDAQTWTWIGDDPDTDTHHGTHDMDIDD